Protein AF-A0A1Y1LLL8-F1 (afdb_monomer_lite)

Sequence (124 aa):
MWMCYAAENWTKAVDAHTAVERLVQELSALVEDAEHEAVYGLGRFCTEEECNDLVKKYSRGIKLCNLFLNGKYCLTCLRRQLCKAGFEGAAEDLKHWDNSDSSDEENEAENEGEEEDNEEQEEC

Foldseek 3Di:
DQLVVCVVPQQDDPALLSLLSSLLSNLVSQLVVLVCCLVPVPCPPHHVVRSVVSNVLSVVLNVLSVCVNVVNDDLVRSLVVCVVSVNPVSSVVSVVRPPVPDDDDDDDDDDDDDDDDDDDDDDD

Structure (mmCIF, N/CA/C/O backbone):
data_AF-A0A1Y1LLL8-F1
#
_entry.id   AF-A0A1Y1LLL8-F1
#
loop_
_atom_site.group_PDB
_atom_site.id
_atom_site.type_symbol
_atom_site.label_atom_id
_atom_site.label_alt_id
_atom_site.label_comp_id
_atom_site.label_asym_id
_atom_site.label_entity_id
_atom_site.label_seq_id
_atom_site.pdbx_PDB_ins_code
_atom_site.Cartn_x
_atom_site.Cartn_y
_atom_site.Cartn_z
_atom_site.occupancy
_atom_site.B_iso_or_equiv
_atom_site.auth_seq_id
_atom_site.auth_comp_id
_atom_site.auth_asym_id
_atom_site.auth_atom_id
_atom_site.pdbx_PDB_model_num
ATOM 1 N N . MET A 1 1 ? -2.800 -5.015 -15.186 1.00 67.50 1 MET A N 1
ATOM 2 C CA . MET A 1 1 ? -3.245 -4.269 -14.002 1.00 67.50 1 MET A CA 1
ATOM 3 C C . MET A 1 1 ? -4.253 -5.110 -13.237 1.00 67.50 1 MET A C 1
ATOM 5 O O . MET A 1 1 ? -5.457 -4.992 -13.438 1.00 67.50 1 MET A O 1
ATOM 9 N N . TRP A 1 2 ? -3.730 -6.047 -12.456 1.00 78.38 2 TRP A N 1
ATOM 10 C CA . TRP A 1 2 ? -4.422 -6.981 -11.583 1.00 78.38 2 TRP A CA 1
ATOM 11 C C . TRP A 1 2 ? -5.299 -6.264 -10.562 1.00 78.38 2 TRP A C 1
ATOM 13 O O . TRP A 1 2 ? -6.404 -6.721 -10.280 1.00 78.38 2 TRP A O 1
ATOM 23 N N . MET A 1 3 ? -4.875 -5.077 -10.113 1.00 80.62 3 MET A N 1
ATOM 24 C CA . MET A 1 3 ? -5.682 -4.196 -9.266 1.00 80.62 3 MET A CA 1
ATOM 25 C C . MET A 1 3 ? -7.091 -3.964 -9.833 1.00 80.62 3 MET A C 1
ATOM 27 O O . MET A 1 3 ? -8.071 -4.085 -9.103 1.00 80.62 3 MET A O 1
ATOM 31 N N . CYS A 1 4 ? -7.213 -3.691 -11.137 1.00 78.75 4 CYS A N 1
ATOM 32 C CA . CYS A 1 4 ? -8.504 -3.411 -11.773 1.00 78.75 4 CYS A CA 1
ATOM 33 C C . CYS A 1 4 ? -9.442 -4.624 -11.794 1.00 78.75 4 CYS A C 1
ATOM 35 O O . CYS A 1 4 ? -10.653 -4.445 -11.783 1.00 78.75 4 CYS A O 1
ATOM 37 N N . TYR A 1 5 ? -8.893 -5.840 -11.824 1.00 75.50 5 TYR A N 1
ATOM 38 C CA . TYR A 1 5 ? -9.678 -7.077 -11.829 1.00 75.50 5 TYR A CA 1
ATOM 39 C C . TYR A 1 5 ? -10.021 -7.548 -10.413 1.00 75.50 5 TYR A C 1
ATOM 41 O O . TYR A 1 5 ? -11.099 -8.086 -10.173 1.00 75.50 5 TYR A O 1
ATOM 49 N N . ALA A 1 6 ? -9.111 -7.344 -9.460 1.00 82.00 6 ALA A N 1
ATOM 50 C CA . ALA A 1 6 ? -9.290 -7.791 -8.086 1.00 82.00 6 ALA A CA 1
ATOM 51 C C . ALA A 1 6 ? -10.248 -6.888 -7.291 1.00 82.00 6 ALA A C 1
ATOM 53 O O . ALA A 1 6 ? -10.952 -7.388 -6.414 1.00 82.00 6 ALA A O 1
ATOM 54 N N . ALA A 1 7 ? -10.314 -5.591 -7.623 1.00 85.44 7 ALA A N 1
ATOM 55 C CA . ALA A 1 7 ? -11.060 -4.583 -6.865 1.00 85.44 7 ALA A CA 1
ATOM 56 C C . ALA A 1 7 ? -12.548 -4.896 -6.659 1.00 85.44 7 ALA A C 1
ATOM 58 O O . ALA A 1 7 ? -13.112 -4.555 -5.620 1.00 85.44 7 ALA A O 1
ATOM 59 N N . GLU A 1 8 ? -13.183 -5.572 -7.617 1.00 85.06 8 GLU A N 1
ATOM 60 C CA . GLU A 1 8 ? -14.602 -5.944 -7.538 1.00 85.06 8 GLU A CA 1
ATOM 61 C C . GLU A 1 8 ? -14.892 -6.975 -6.437 1.00 85.06 8 GLU A C 1
ATOM 63 O O . GLU A 1 8 ? -16.016 -7.055 -5.943 1.00 85.06 8 GLU A O 1
ATOM 68 N N . ASN A 1 9 ? -13.875 -7.740 -6.032 1.00 86.62 9 ASN A N 1
ATOM 69 C CA . ASN A 1 9 ? -13.992 -8.850 -5.087 1.00 86.62 9 ASN A CA 1
ATOM 70 C C . ASN A 1 9 ? -13.314 -8.567 -3.741 1.00 86.62 9 ASN A C 1
ATOM 72 O O . ASN A 1 9 ? -13.196 -9.471 -2.913 1.00 86.62 9 ASN A O 1
ATOM 76 N N . TRP A 1 10 ? -12.839 -7.341 -3.513 1.00 89.19 10 TRP A N 1
ATOM 77 C CA . TRP A 1 10 ? -12.187 -6.993 -2.256 1.00 89.19 10 TRP A CA 1
ATOM 78 C C . TRP A 1 10 ? -13.159 -6.968 -1.083 1.00 89.19 10 TRP A C 1
ATOM 80 O O . TRP A 1 10 ? -14.344 -6.638 -1.212 1.00 89.19 10 TRP A O 1
ATOM 90 N N . THR A 1 11 ? -12.618 -7.276 0.092 1.00 89.81 11 THR A N 1
ATOM 91 C CA . THR A 1 11 ? -13.349 -7.203 1.352 1.00 89.81 11 THR A CA 1
ATOM 92 C C . THR A 1 11 ? -13.888 -5.784 1.540 1.00 89.81 11 THR A C 1
ATOM 94 O O . THR A 1 11 ? -13.181 -4.785 1.364 1.00 89.81 11 THR A O 1
ATOM 97 N N . LYS A 1 12 ? -15.173 -5.669 1.887 1.00 91.12 12 LYS A N 1
ATOM 98 C CA . LYS A 1 12 ? -15.769 -4.379 2.245 1.00 91.12 12 LYS A CA 1
ATOM 99 C C . LYS A 1 12 ? -15.296 -3.995 3.643 1.00 91.12 12 LYS A C 1
ATOM 101 O O . LYS A 1 12 ? -15.437 -4.784 4.569 1.00 91.12 12 LYS A O 1
ATOM 106 N N . ALA A 1 13 ? -14.768 -2.783 3.781 1.00 92.12 13 ALA A N 1
ATOM 107 C CA . ALA A 1 13 ? -14.378 -2.238 5.072 1.00 92.12 13 ALA A CA 1
ATOM 108 C C . ALA A 1 13 ? -15.638 -1.890 5.879 1.00 92.12 13 ALA A C 1
ATOM 110 O O . ALA A 1 13 ? -16.403 -1.010 5.478 1.00 92.12 13 ALA A O 1
ATOM 1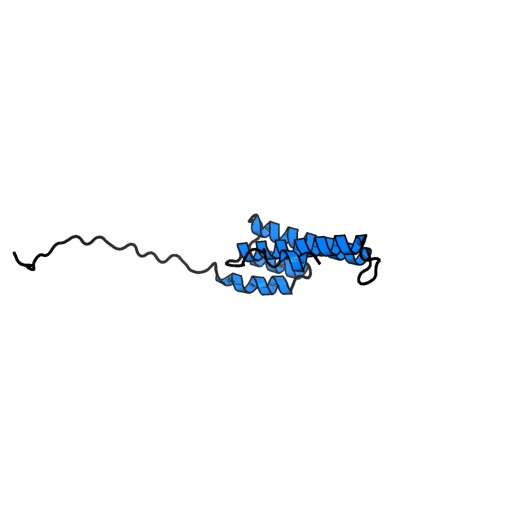11 N N . VAL A 1 14 ? -15.861 -2.610 6.974 1.00 92.38 14 VAL A N 1
ATOM 112 C CA . VAL A 1 14 ? -16.966 -2.391 7.927 1.00 92.38 14 VAL A CA 1
ATOM 113 C C . VAL A 1 14 ? -16.462 -2.007 9.318 1.00 92.38 14 VAL A C 1
ATOM 115 O O . VAL A 1 14 ? -17.213 -1.433 10.097 1.00 92.38 14 VAL A O 1
ATOM 118 N N . ASP A 1 15 ? -15.194 -2.289 9.600 1.00 92.50 15 ASP A N 1
ATOM 119 C CA . ASP A 1 15 ? -14.478 -1.974 10.831 1.00 92.50 15 ASP A CA 1
ATOM 120 C C . ASP A 1 15 ? -12.979 -1.777 10.532 1.00 92.50 15 ASP A C 1
ATOM 122 O O . ASP A 1 15 ? -12.513 -1.955 9.399 1.00 92.50 15 ASP A O 1
ATOM 126 N N . ALA A 1 16 ? -12.197 -1.428 11.558 1.00 93.75 16 ALA A N 1
ATOM 127 C CA . ALA A 1 16 ? -10.749 -1.273 11.430 1.00 93.75 16 ALA A CA 1
ATOM 128 C C . ALA A 1 16 ? -10.056 -2.551 10.919 1.00 93.75 16 ALA A C 1
ATOM 130 O O . ALA A 1 16 ? -9.078 -2.467 10.175 1.00 93.75 16 ALA A O 1
ATOM 131 N N . HIS A 1 17 ? -10.545 -3.732 11.305 1.00 95.25 17 HIS A N 1
ATOM 132 C CA . HIS A 1 17 ? -9.945 -5.009 10.929 1.00 95.25 17 HIS A CA 1
ATOM 133 C C . HIS A 1 17 ? -10.079 -5.267 9.428 1.00 95.25 17 HIS A C 1
ATOM 135 O O . HIS A 1 17 ? -9.082 -5.384 8.715 1.00 95.25 17 HIS A O 1
ATOM 141 N N . THR A 1 18 ? -11.309 -5.259 8.933 1.00 95.50 18 THR A N 1
ATOM 142 C CA . THR A 1 18 ? -11.666 -5.436 7.522 1.00 95.50 18 THR A CA 1
ATOM 143 C C . THR A 1 18 ? -11.128 -4.313 6.635 1.00 95.50 18 THR A C 1
ATOM 145 O O . THR A 1 18 ? -10.773 -4.561 5.481 1.00 95.50 18 THR A O 1
ATOM 148 N N . ALA A 1 19 ? -10.981 -3.088 7.156 1.00 95.38 19 ALA A N 1
ATOM 149 C CA . ALA A 1 19 ? -10.283 -2.007 6.459 1.00 95.38 19 ALA A CA 1
ATOM 150 C C . ALA A 1 19 ? -8.800 -2.337 6.223 1.00 95.38 19 ALA A C 1
ATOM 152 O O . ALA A 1 19 ? -8.280 -2.128 5.125 1.00 95.38 19 ALA A O 1
ATOM 153 N N . VAL A 1 20 ? -8.117 -2.893 7.228 1.00 96.62 20 VAL A N 1
ATOM 154 C CA . VAL A 1 20 ? -6.715 -3.309 7.090 1.00 96.62 20 VAL A CA 1
ATOM 155 C C . VAL A 1 20 ? -6.582 -4.557 6.212 1.00 96.62 20 VAL A C 1
ATOM 157 O O . VAL A 1 20 ? -5.644 -4.630 5.419 1.00 96.62 20 VAL A O 1
ATOM 160 N N . GLU A 1 21 ? -7.517 -5.508 6.272 1.00 96.69 21 GLU A N 1
ATOM 161 C CA . GLU A 1 21 ? -7.554 -6.651 5.342 1.00 96.69 21 GLU A CA 1
ATOM 162 C C . GLU A 1 21 ? -7.682 -6.199 3.886 1.00 96.69 21 GLU A C 1
ATOM 164 O O . GLU A 1 21 ? -6.947 -6.672 3.015 1.00 96.69 21 GLU A O 1
ATOM 169 N N . ARG A 1 22 ? -8.571 -5.240 3.619 1.00 95.75 22 ARG A N 1
ATOM 170 C CA . ARG A 1 22 ? -8.714 -4.643 2.291 1.00 95.75 22 ARG A CA 1
ATOM 171 C C . ARG A 1 22 ? -7.421 -3.966 1.837 1.00 95.75 22 ARG A C 1
ATOM 173 O O . ARG A 1 22 ? -6.990 -4.180 0.708 1.00 95.75 22 ARG A O 1
ATOM 180 N N . LEU A 1 23 ? -6.759 -3.211 2.715 1.00 96.38 23 LEU A N 1
ATOM 181 C CA . LEU A 1 23 ? -5.470 -2.589 2.400 1.00 96.38 23 LEU A CA 1
ATOM 182 C C . LEU A 1 23 ? -4.394 -3.635 2.054 1.00 96.38 23 LEU A C 1
ATOM 184 O O . LEU A 1 23 ? -3.577 -3.412 1.163 1.00 96.38 23 LEU A O 1
ATOM 188 N N . VAL A 1 24 ? -4.397 -4.801 2.710 1.00 97.50 24 VAL A N 1
ATOM 189 C CA . VAL A 1 24 ? -3.509 -5.917 2.336 1.00 97.50 24 VAL A CA 1
ATOM 190 C C . VAL A 1 24 ? -3.807 -6.409 0.919 1.00 97.50 24 VAL A C 1
ATOM 192 O O . VAL A 1 24 ? -2.863 -6.633 0.159 1.00 97.50 24 VAL A O 1
ATOM 195 N N . GLN A 1 25 ? -5.080 -6.556 0.544 1.00 95.81 25 GLN A N 1
ATOM 196 C CA . GLN A 1 25 ? -5.477 -6.970 -0.810 1.00 95.81 25 GLN A CA 1
ATOM 197 C C . GLN A 1 25 ? -5.039 -5.945 -1.864 1.00 95.81 25 GLN A C 1
ATOM 199 O O . GLN A 1 25 ? -4.453 -6.321 -2.879 1.00 95.81 25 GLN A O 1
ATOM 204 N N . GLU A 1 26 ? -5.244 -4.656 -1.588 1.00 95.38 26 GLU A N 1
ATOM 205 C CA . GLU A 1 26 ? -4.808 -3.546 -2.443 1.00 95.38 26 GLU A CA 1
ATOM 206 C C . GLU A 1 26 ? -3.293 -3.567 -2.670 1.00 95.38 26 GLU A C 1
ATOM 208 O O . GLU A 1 26 ? -2.822 -3.564 -3.809 1.00 95.38 26 GLU A O 1
ATOM 213 N N . LEU A 1 27 ? -2.512 -3.651 -1.589 1.00 96.81 27 LEU A N 1
ATOM 214 C CA . LEU A 1 27 ? -1.053 -3.700 -1.672 1.00 96.81 27 LEU A CA 1
ATOM 215 C C . LEU A 1 27 ? -0.553 -4.971 -2.367 1.00 96.81 27 LEU A C 1
ATOM 217 O O . LEU A 1 27 ? 0.451 -4.909 -3.070 1.00 96.81 27 LEU A O 1
ATOM 221 N N . SER A 1 28 ? -1.235 -6.105 -2.192 1.00 96.38 28 SER A N 1
ATOM 222 C CA . SER A 1 28 ? -0.868 -7.367 -2.850 1.00 96.38 28 SER A CA 1
ATOM 223 C C . SER A 1 28 ? -1.084 -7.284 -4.359 1.00 96.38 28 SER A C 1
ATOM 225 O O . SER A 1 28 ? -0.187 -7.630 -5.119 1.00 96.38 28 SER A O 1
ATOM 227 N N . ALA A 1 29 ? -2.211 -6.721 -4.803 1.00 95.81 29 ALA A N 1
ATOM 228 C CA . ALA A 1 29 ? -2.456 -6.498 -6.226 1.00 95.81 29 ALA A CA 1
ATOM 229 C C . ALA A 1 29 ? -1.427 -5.535 -6.849 1.00 95.81 29 ALA A C 1
ATOM 231 O O . ALA A 1 29 ? -1.000 -5.736 -7.983 1.00 95.81 29 ALA A O 1
ATOM 232 N N . LEU A 1 30 ? -0.987 -4.518 -6.099 1.00 95.19 30 LEU A N 1
ATOM 233 C CA . LEU A 1 30 ? 0.079 -3.609 -6.534 1.00 95.19 30 LEU A CA 1
ATOM 234 C C . LEU A 1 30 ? 1.456 -4.284 -6.611 1.00 95.19 30 LEU A C 1
ATOM 236 O O . LEU A 1 30 ? 2.249 -3.929 -7.482 1.00 95.19 30 LEU A O 1
ATOM 240 N N . VAL A 1 31 ? 1.752 -5.244 -5.725 1.00 96.69 31 VAL A N 1
ATOM 241 C CA . VAL A 1 31 ? 2.953 -6.089 -5.848 1.00 96.69 31 VAL A CA 1
ATOM 242 C C . VAL A 1 31 ? 2.890 -6.883 -7.145 1.00 96.69 31 VAL A C 1
ATOM 244 O O . VAL A 1 31 ? 3.829 -6.803 -7.931 1.00 96.69 31 VAL A O 1
ATOM 247 N N . GLU A 1 32 ? 1.781 -7.577 -7.400 1.00 95.25 32 GLU A N 1
ATOM 248 C CA . GLU A 1 32 ? 1.617 -8.389 -8.610 1.00 95.25 32 GLU A CA 1
ATOM 249 C C . GLU A 1 32 ? 1.734 -7.544 -9.886 1.00 95.25 32 GLU A C 1
ATOM 251 O O . GLU A 1 32 ? 2.383 -7.952 -10.849 1.00 95.25 32 GLU A O 1
ATOM 256 N N . ASP A 1 33 ? 1.177 -6.331 -9.882 1.00 94.75 33 ASP A N 1
ATOM 257 C CA . ASP A 1 33 ? 1.306 -5.402 -11.004 1.00 94.75 33 ASP A CA 1
ATOM 258 C C . ASP A 1 33 ? 2.744 -4.927 -11.227 1.00 94.75 33 ASP A C 1
ATOM 260 O O . ASP A 1 33 ? 3.199 -4.877 -12.372 1.00 94.75 33 ASP A O 1
ATOM 264 N N . ALA A 1 34 ? 3.481 -4.619 -10.158 1.00 94.38 34 ALA A N 1
ATOM 265 C CA . ALA A 1 34 ? 4.879 -4.213 -10.258 1.00 94.38 34 ALA A CA 1
ATOM 266 C C . ALA A 1 34 ? 5.7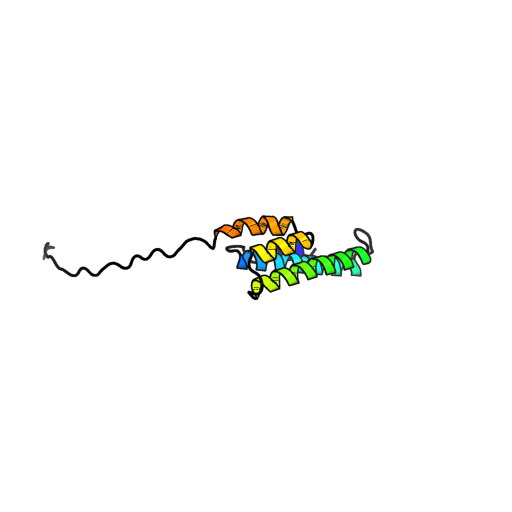88 -5.374 -10.702 1.00 94.38 34 ALA A C 1
ATOM 268 O O . ALA A 1 34 ? 6.663 -5.175 -11.542 1.00 94.38 34 ALA A O 1
ATOM 269 N N . GLU A 1 35 ? 5.571 -6.589 -10.193 1.00 94.62 35 GLU A N 1
ATOM 270 C CA . GLU A 1 35 ? 6.302 -7.790 -10.624 1.00 94.62 35 GLU A CA 1
ATOM 271 C C . GLU A 1 35 ? 6.031 -8.107 -12.098 1.00 94.62 35 GLU A C 1
ATOM 273 O O . GLU A 1 35 ? 6.957 -8.386 -12.863 1.00 94.62 35 GLU A O 1
ATOM 278 N N . HIS A 1 36 ? 4.771 -8.014 -12.525 1.00 93.50 36 HIS A N 1
ATOM 279 C CA . HIS A 1 36 ? 4.403 -8.221 -13.919 1.00 93.50 36 HIS A CA 1
ATOM 280 C C . HIS A 1 36 ? 5.040 -7.165 -14.835 1.00 93.50 36 HIS A C 1
ATOM 282 O O . HIS A 1 36 ? 5.570 -7.513 -15.891 1.00 93.50 36 HIS A O 1
ATOM 288 N N . GLU A 1 37 ? 5.018 -5.884 -14.458 1.00 92.81 37 GLU A N 1
ATOM 289 C CA . GLU A 1 37 ? 5.648 -4.812 -15.243 1.00 92.81 37 GLU A CA 1
ATOM 290 C C . GLU A 1 37 ? 7.175 -4.972 -15.311 1.00 92.81 37 GLU A C 1
ATOM 292 O O . GLU A 1 37 ? 7.752 -4.791 -16.383 1.00 92.81 37 GLU A O 1
ATOM 297 N N . ALA A 1 38 ? 7.830 -5.401 -14.227 1.00 92.81 38 ALA A N 1
ATOM 298 C CA . ALA A 1 38 ? 9.273 -5.663 -14.217 1.00 92.81 38 ALA A CA 1
ATOM 299 C C . ALA A 1 38 ? 9.685 -6.707 -15.270 1.00 92.81 38 ALA A C 1
ATOM 301 O O . ALA A 1 38 ? 10.722 -6.564 -15.916 1.00 92.81 38 ALA A O 1
ATOM 302 N N . VAL A 1 39 ? 8.864 -7.746 -15.461 1.00 91.19 39 VAL A N 1
ATOM 303 C CA . VAL A 1 39 ? 9.154 -8.856 -16.383 1.00 91.19 39 VAL A CA 1
ATOM 304 C C . VAL A 1 39 ? 8.681 -8.564 -17.809 1.00 91.19 39 VAL A C 1
ATOM 306 O O . VAL A 1 39 ? 9.381 -8.878 -18.773 1.00 91.19 39 VAL A O 1
ATOM 309 N N . TYR A 1 40 ? 7.491 -7.980 -17.965 1.00 89.94 40 TYR A N 1
ATOM 310 C CA . TYR A 1 40 ? 6.799 -7.887 -19.257 1.00 89.94 40 TYR A CA 1
ATOM 311 C C . TYR A 1 40 ? 6.635 -6.456 -19.790 1.00 89.94 40 TYR A C 1
ATOM 313 O O . TYR A 1 40 ? 6.271 -6.283 -20.953 1.00 89.94 40 TYR A O 1
ATOM 321 N N . GLY A 1 41 ? 6.913 -5.430 -18.984 1.00 85.38 41 GLY A N 1
ATOM 322 C CA . GLY A 1 41 ? 6.676 -4.015 -19.306 1.00 85.38 41 GLY A CA 1
ATOM 323 C C . GLY A 1 41 ? 7.657 -3.389 -20.300 1.00 85.38 41 GLY A C 1
ATOM 324 O O . GLY A 1 41 ? 7.445 -2.273 -20.781 1.00 85.38 41 GLY A O 1
ATOM 325 N N . LEU A 1 42 ? 8.746 -4.097 -20.631 1.00 86.00 42 LEU A N 1
ATOM 326 C CA . LEU A 1 42 ? 9.806 -3.646 -21.548 1.00 86.00 42 LEU A CA 1
ATOM 327 C C . LEU A 1 42 ? 10.425 -2.282 -21.167 1.00 86.00 42 LEU A C 1
ATOM 329 O O . LEU A 1 42 ? 10.997 -1.604 -22.022 1.00 86.00 42 LEU A O 1
ATOM 333 N N . GLY A 1 43 ? 10.296 -1.859 -19.905 1.00 81.94 43 GLY A N 1
ATOM 334 C CA . GLY A 1 43 ? 10.831 -0.589 -19.411 1.00 81.94 43 GLY A CA 1
ATOM 335 C C . GLY A 1 43 ? 10.111 0.660 -19.931 1.00 81.94 43 GLY A C 1
ATOM 336 O O . GLY A 1 43 ? 10.693 1.743 -19.925 1.00 81.94 43 GLY A O 1
ATOM 337 N N . ARG A 1 44 ? 8.880 0.536 -20.450 1.00 82.62 44 ARG A N 1
ATOM 338 C CA . ARG A 1 44 ? 8.199 1.649 -21.136 1.00 82.62 44 ARG A CA 1
ATOM 339 C C . ARG A 1 44 ? 7.668 2.722 -20.184 1.00 82.62 44 ARG A C 1
ATOM 341 O O . ARG A 1 44 ? 7.658 3.894 -20.555 1.00 82.62 44 ARG A O 1
ATOM 348 N N . PHE A 1 45 ? 7.195 2.320 -19.007 1.00 82.50 45 PHE A N 1
ATOM 349 C CA . PHE A 1 45 ? 6.583 3.217 -18.019 1.00 82.50 45 PHE A CA 1
ATOM 350 C C . PHE A 1 45 ? 7.362 3.273 -16.706 1.00 82.50 45 PHE A C 1
ATOM 352 O O . PHE A 1 45 ? 7.459 4.337 -16.101 1.00 82.50 45 PHE A O 1
ATOM 359 N N . CYS A 1 46 ? 7.929 2.145 -16.289 1.00 87.38 46 CYS A N 1
ATOM 360 C CA . CYS A 1 46 ? 8.843 2.033 -15.162 1.00 87.38 46 CYS A CA 1
ATOM 361 C C . CYS A 1 46 ? 9.991 1.109 -15.556 1.00 87.38 46 CYS A C 1
ATOM 363 O O . CYS A 1 46 ? 9.801 0.141 -16.294 1.00 87.38 46 CYS A O 1
ATOM 365 N N . THR A 1 47 ? 11.186 1.409 -15.069 1.00 93.06 47 THR A N 1
ATOM 366 C CA . THR A 1 47 ? 12.339 0.515 -15.185 1.00 93.06 47 THR A CA 1
ATOM 367 C C . THR A 1 47 ? 12.170 -0.707 -14.280 1.00 93.06 47 THR A C 1
ATOM 369 O O . THR A 1 47 ? 11.399 -0.690 -13.319 1.00 93.06 47 THR A O 1
ATOM 372 N N . GLU A 1 48 ? 12.917 -1.777 -14.558 1.00 93.69 48 GLU A N 1
ATOM 373 C CA . GLU A 1 48 ? 12.937 -2.973 -13.706 1.00 93.69 48 GLU A CA 1
ATOM 374 C C . GLU A 1 48 ? 13.366 -2.637 -12.263 1.00 93.69 48 GLU A C 1
ATOM 376 O O . GLU A 1 48 ? 12.800 -3.156 -11.302 1.00 93.69 48 GLU A O 1
ATOM 381 N N . GLU A 1 49 ? 14.332 -1.728 -12.092 1.00 94.75 49 GLU A N 1
ATOM 382 C CA . GLU A 1 49 ? 14.790 -1.267 -10.775 1.00 94.75 49 GLU A CA 1
ATOM 383 C C . GLU A 1 49 ? 13.678 -0.541 -10.006 1.00 94.75 49 GLU A C 1
ATOM 385 O O . GLU A 1 49 ? 13.413 -0.875 -8.849 1.00 94.75 49 GLU A O 1
ATOM 390 N N . GLU A 1 50 ? 12.968 0.385 -10.658 1.00 95.56 50 GLU A N 1
ATOM 391 C CA . GLU A 1 50 ? 11.827 1.087 -10.057 1.00 95.56 50 GLU A CA 1
ATOM 392 C C . GLU A 1 50 ? 10.702 0.117 -9.681 1.00 95.56 50 GLU A C 1
ATOM 394 O O . GLU A 1 50 ? 10.147 0.212 -8.585 1.00 95.56 50 GLU A O 1
ATOM 399 N N . CYS A 1 51 ? 10.400 -0.859 -10.542 1.00 95.69 51 CYS A N 1
ATOM 400 C CA . CYS A 1 51 ? 9.407 -1.890 -10.244 1.00 95.69 51 CYS A CA 1
ATOM 401 C C . CYS A 1 51 ? 9.814 -2.719 -9.018 1.00 95.69 51 CYS A C 1
ATOM 403 O O . CYS A 1 51 ? 9.007 -2.931 -8.114 1.00 95.69 51 CYS A O 1
ATOM 405 N N . ASN A 1 52 ? 11.081 -3.126 -8.925 1.00 95.38 52 ASN A N 1
ATOM 406 C CA . ASN A 1 52 ? 11.598 -3.853 -7.765 1.00 95.38 52 ASN A CA 1
ATOM 407 C C . ASN A 1 52 ? 11.520 -3.030 -6.469 1.00 95.38 52 ASN A C 1
ATOM 409 O O . ASN A 1 52 ? 11.255 -3.576 -5.392 1.00 95.38 52 ASN A O 1
ATOM 413 N N . ASP A 1 53 ? 11.732 -1.718 -6.538 1.00 96.88 53 ASP A N 1
ATOM 414 C CA . ASP A 1 53 ? 11.590 -0.839 -5.378 1.00 96.88 53 ASP A CA 1
ATOM 415 C C . ASP A 1 53 ? 10.125 -0.647 -4.966 1.00 96.88 53 ASP A C 1
ATOM 417 O O . ASP A 1 53 ? 9.824 -0.639 -3.765 1.00 96.88 53 ASP A O 1
ATOM 421 N N . LEU A 1 54 ? 9.198 -0.604 -5.927 1.00 96.19 54 LEU A N 1
ATOM 422 C CA . LEU A 1 54 ? 7.758 -0.647 -5.661 1.00 96.19 54 LEU A CA 1
ATOM 423 C C . LEU A 1 54 ? 7.354 -1.955 -4.970 1.00 96.19 54 LEU A C 1
ATOM 425 O O . LEU A 1 54 ? 6.703 -1.908 -3.923 1.00 96.19 54 LEU A O 1
ATOM 429 N N . VAL A 1 55 ? 7.815 -3.108 -5.464 1.00 97.38 55 VAL A N 1
ATOM 430 C CA . VAL A 1 55 ? 7.570 -4.421 -4.835 1.00 97.38 55 VAL A CA 1
ATOM 431 C C . VAL A 1 55 ? 8.037 -4.427 -3.381 1.00 97.38 55 VAL A C 1
ATOM 433 O O . VAL A 1 55 ? 7.279 -4.809 -2.483 1.00 97.38 55 VAL A O 1
ATOM 436 N N . LYS A 1 56 ? 9.256 -3.945 -3.105 1.00 97.62 56 LYS A N 1
ATOM 437 C CA . LYS A 1 56 ? 9.777 -3.834 -1.729 1.00 97.62 56 LYS A CA 1
ATOM 438 C C . LYS A 1 56 ? 8.917 -2.907 -0.871 1.00 97.62 56 LYS A C 1
ATOM 440 O O . LYS A 1 56 ? 8.644 -3.238 0.288 1.00 97.62 56 LYS A O 1
ATOM 445 N N . LYS A 1 57 ? 8.494 -1.758 -1.412 1.00 97.50 57 LYS A N 1
ATOM 446 C CA . LYS A 1 57 ? 7.649 -0.784 -0.707 1.00 97.50 57 LYS A CA 1
ATOM 447 C C . LYS A 1 57 ? 6.307 -1.407 -0.322 1.00 97.50 57 LYS A C 1
ATOM 449 O O . LYS A 1 57 ? 5.961 -1.404 0.861 1.00 97.50 57 LYS A O 1
ATOM 454 N N . TYR A 1 58 ? 5.579 -1.977 -1.276 1.00 97.88 58 TYR A N 1
ATOM 455 C CA . TYR A 1 58 ? 4.262 -2.574 -1.035 1.00 97.88 58 TYR A CA 1
ATOM 456 C C . TYR A 1 58 ? 4.346 -3.806 -0.133 1.00 97.88 58 TYR A C 1
ATOM 458 O O . TYR A 1 58 ? 3.604 -3.898 0.845 1.00 97.88 58 TYR A O 1
ATOM 466 N N . SER A 1 59 ? 5.350 -4.664 -0.329 1.00 98.12 59 SER A N 1
ATOM 467 C CA . SER A 1 59 ? 5.632 -5.796 0.566 1.00 98.12 59 SER A CA 1
ATOM 468 C C . SER A 1 59 ? 5.891 -5.358 2.010 1.00 98.12 59 SER A C 1
ATOM 470 O O . SER A 1 59 ? 5.493 -6.035 2.961 1.00 98.12 59 SER A O 1
ATOM 472 N N . ARG A 1 60 ? 6.557 -4.214 2.214 1.00 97.88 60 ARG A N 1
ATOM 473 C CA . ARG A 1 60 ? 6.733 -3.631 3.550 1.00 97.88 60 ARG A CA 1
ATOM 474 C C . ARG A 1 60 ? 5.400 -3.167 4.137 1.00 97.88 60 ARG A C 1
ATOM 476 O O . ARG A 1 60 ? 5.163 -3.424 5.314 1.00 97.88 60 ARG A O 1
ATOM 483 N N . GLY A 1 61 ? 4.544 -2.525 3.343 1.00 97.94 61 GLY A N 1
ATOM 484 C CA . GLY A 1 61 ? 3.188 -2.148 3.754 1.00 97.94 61 GLY A CA 1
ATOM 485 C C . GLY A 1 61 ? 2.362 -3.357 4.206 1.00 97.94 61 GLY A C 1
ATOM 486 O O . GLY A 1 61 ? 1.815 -3.342 5.308 1.00 97.94 61 GLY A O 1
ATOM 487 N N . ILE A 1 62 ? 2.379 -4.448 3.431 1.00 98.38 62 ILE A N 1
ATOM 488 C CA . ILE A 1 62 ? 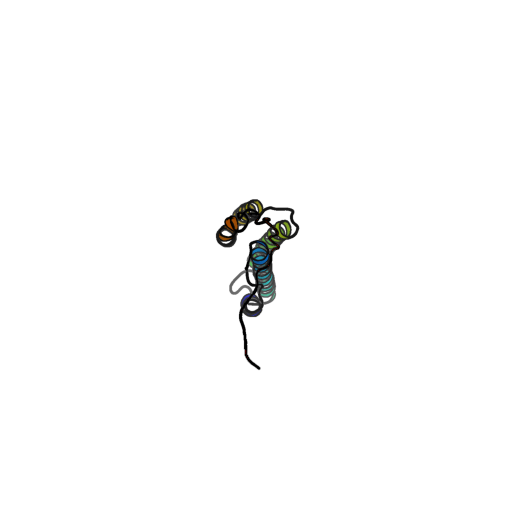1.696 -5.713 3.762 1.00 98.38 62 ILE A CA 1
ATOM 489 C C . ILE A 1 62 ? 2.182 -6.258 5.108 1.00 98.38 62 ILE A C 1
ATOM 491 O O . ILE A 1 62 ? 1.378 -6.602 5.972 1.00 98.38 62 ILE A O 1
ATOM 495 N N . LYS A 1 63 ? 3.503 -6.288 5.333 1.00 98.19 63 LYS A N 1
ATOM 496 C CA . LYS A 1 63 ? 4.075 -6.742 6.612 1.00 98.19 63 LYS A CA 1
ATOM 497 C C . LYS A 1 63 ? 3.570 -5.917 7.795 1.00 98.19 63 LYS A C 1
ATOM 499 O O . LYS A 1 63 ? 3.274 -6.492 8.836 1.00 98.19 63 LYS A O 1
ATOM 504 N N . LEU A 1 64 ? 3.466 -4.596 7.649 1.00 97.94 64 LEU A N 1
ATOM 505 C CA . LEU A 1 64 ? 2.941 -3.726 8.705 1.00 97.94 64 LEU A CA 1
ATOM 506 C C . LEU A 1 64 ? 1.465 -4.014 8.991 1.00 97.94 64 LEU A C 1
ATOM 508 O O . LEU A 1 64 ? 1.096 -4.147 10.156 1.00 97.94 64 LEU A O 1
ATOM 512 N N . CYS A 1 65 ? 0.651 -4.169 7.949 1.00 97.75 65 CYS A N 1
ATOM 513 C CA . CYS A 1 65 ? -0.763 -4.515 8.083 1.00 97.75 65 CYS A CA 1
ATOM 514 C C . CYS A 1 65 ? -0.941 -5.868 8.785 1.00 97.75 65 CYS A C 1
ATOM 516 O O . CYS A 1 65 ? -1.689 -5.974 9.752 1.00 97.75 65 CYS A O 1
ATOM 518 N N . ASN A 1 66 ? -0.156 -6.877 8.403 1.00 97.94 66 ASN A N 1
ATOM 519 C CA . ASN A 1 66 ? -0.177 -8.187 9.052 1.00 97.94 66 ASN A CA 1
ATOM 520 C C . ASN A 1 66 ? 0.233 -8.131 10.531 1.00 97.94 66 ASN A C 1
ATOM 522 O O . ASN A 1 66 ? -0.233 -8.948 11.319 1.00 97.94 66 ASN A O 1
ATOM 526 N N . LEU A 1 67 ? 1.086 -7.192 10.953 1.00 97.62 67 LEU A N 1
ATOM 527 C CA . LEU A 1 67 ? 1.381 -7.017 12.381 1.00 97.62 67 LEU A CA 1
ATOM 528 C C . LEU A 1 67 ? 0.150 -6.538 13.159 1.00 97.62 67 LEU A C 1
ATOM 530 O O . LEU A 1 67 ? -0.043 -6.971 14.291 1.00 97.62 67 LEU A O 1
ATOM 534 N N . PHE A 1 68 ? -0.691 -5.693 12.567 1.00 96.88 68 PHE A N 1
ATOM 535 C CA . PHE A 1 68 ? -1.969 -5.308 13.167 1.00 96.88 68 PHE A CA 1
ATOM 536 C C . PHE A 1 68 ? -2.959 -6.479 13.190 1.00 96.88 68 PHE A C 1
ATOM 538 O O . PHE A 1 68 ? -3.448 -6.818 14.261 1.00 96.88 68 PHE A O 1
ATOM 545 N N . LEU A 1 69 ? -3.166 -7.158 12.056 1.00 96.56 69 LEU A N 1
ATOM 546 C CA . LEU A 1 69 ? -4.107 -8.288 11.953 1.00 96.56 69 LEU A CA 1
ATOM 547 C C . LEU A 1 69 ? -3.750 -9.447 12.902 1.00 96.56 69 LEU A C 1
ATOM 549 O O . LEU A 1 69 ? -4.620 -10.129 13.424 1.00 96.56 69 LEU A O 1
ATOM 553 N N . ASN A 1 70 ? -2.461 -9.637 13.199 1.00 96.75 70 ASN A N 1
ATOM 554 C CA . ASN A 1 70 ? -1.991 -10.630 14.172 1.00 96.75 70 ASN A CA 1
ATOM 555 C C . ASN A 1 70 ? -1.963 -10.115 15.628 1.00 96.75 70 ASN A C 1
ATOM 557 O O . ASN A 1 70 ? -1.307 -10.721 16.483 1.00 96.75 70 ASN A O 1
ATOM 561 N N . GLY A 1 71 ? -2.575 -8.963 15.916 1.00 93.25 71 GLY A N 1
ATOM 562 C CA . GLY A 1 71 ? -2.650 -8.371 17.255 1.00 93.25 71 GLY A CA 1
ATOM 563 C C . GLY A 1 71 ? -1.309 -7.895 17.824 1.00 93.25 71 GLY A C 1
ATOM 564 O O . GLY A 1 71 ? -1.173 -7.720 19.033 1.00 93.25 71 GLY A O 1
ATOM 565 N N . LYS A 1 72 ? -0.277 -7.711 16.989 1.00 95.25 72 LYS A N 1
ATOM 566 C CA . LYS A 1 72 ? 1.031 -7.186 17.428 1.00 95.25 72 LYS A CA 1
ATOM 567 C C . LYS A 1 72 ? 1.044 -5.665 17.508 1.00 95.25 72 LYS A C 1
ATOM 569 O O . LYS A 1 72 ? 1.819 -5.129 18.297 1.00 95.25 72 LYS A O 1
ATOM 574 N N . TYR A 1 73 ? 0.218 -4.985 16.711 1.00 89.69 73 TYR A N 1
ATOM 575 C CA . TYR A 1 73 ? 0.042 -3.531 16.717 1.00 89.69 73 TYR A CA 1
ATOM 576 C C . TYR A 1 73 ? -1.409 -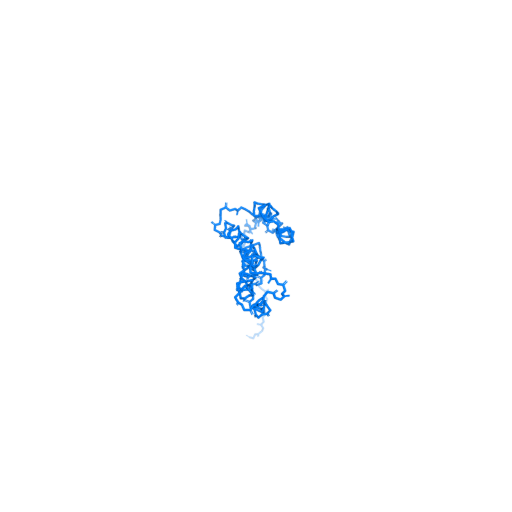3.149 17.005 1.00 89.69 73 TYR A C 1
ATOM 578 O O . TYR A 1 73 ? -2.322 -3.788 16.501 1.00 89.69 73 TYR A O 1
ATOM 586 N N . CYS A 1 74 ? -1.607 -2.049 17.737 1.00 95.00 74 CYS A N 1
ATOM 587 C CA . CYS A 1 74 ? -2.869 -1.309 17.713 1.00 95.00 74 CYS A CA 1
ATOM 588 C C . CYS A 1 74 ? -2.970 -0.441 16.443 1.00 95.00 74 CYS A C 1
ATOM 590 O O . CYS A 1 74 ? -1.956 -0.167 15.787 1.00 95.00 74 CYS A O 1
ATOM 592 N N . LEU A 1 75 ? -4.173 0.044 16.123 1.00 94.62 75 LEU A N 1
ATOM 593 C CA . LEU A 1 75 ? -4.436 0.839 14.916 1.00 94.62 75 LEU A CA 1
ATOM 594 C C . LEU A 1 75 ? -3.556 2.100 14.838 1.00 94.62 75 LEU A C 1
ATOM 596 O O . LEU A 1 75 ? -2.933 2.377 13.811 1.00 94.62 75 LEU A O 1
ATOM 600 N N . THR A 1 76 ? -3.388 2.814 15.954 1.00 95.31 76 THR A N 1
ATOM 601 C CA . THR A 1 76 ? -2.508 3.992 16.034 1.00 95.31 76 THR A CA 1
ATOM 602 C C . THR A 1 76 ? -1.042 3.644 15.735 1.00 95.31 76 THR A C 1
ATOM 604 O O . THR A 1 76 ? -0.337 4.399 15.055 1.00 95.31 76 THR A O 1
ATOM 607 N N . CYS A 1 77 ? -0.562 2.487 16.212 1.00 96.00 77 CYS A N 1
ATOM 608 C CA . CYS A 1 77 ? 0.787 2.001 15.911 1.00 96.00 77 CYS A CA 1
ATOM 609 C C . CYS A 1 77 ? 0.954 1.700 14.421 1.00 96.00 77 CYS A C 1
ATOM 611 O O . CYS A 1 77 ? 1.966 2.108 13.845 1.00 96.00 77 CYS A O 1
ATOM 613 N N . LEU A 1 78 ? -0.027 1.033 13.805 1.00 96.75 78 LEU A N 1
ATOM 614 C CA . LEU A 1 78 ? -0.038 0.747 12.371 1.00 96.75 78 LEU A CA 1
ATOM 615 C C . LEU A 1 78 ? 0.046 2.040 11.555 1.00 96.75 78 LEU A C 1
ATOM 617 O O . LEU A 1 78 ? 0.975 2.196 10.763 1.00 96.75 78 LEU A O 1
ATOM 621 N N . ARG A 1 79 ? -0.854 2.997 11.801 1.00 96.81 79 ARG A N 1
ATOM 622 C CA . ARG A 1 79 ? -0.908 4.275 11.071 1.00 96.81 79 ARG A CA 1
ATOM 623 C C . ARG A 1 79 ? 0.418 5.027 11.116 1.00 96.81 79 ARG A C 1
ATOM 625 O O . ARG A 1 79 ? 0.949 5.423 10.081 1.00 96.81 79 ARG A O 1
ATOM 632 N N . ARG A 1 80 ? 1.034 5.131 12.299 1.00 96.81 80 ARG A N 1
ATOM 633 C CA . ARG A 1 80 ? 2.357 5.761 12.447 1.00 96.81 80 ARG A CA 1
ATOM 634 C C . ARG A 1 80 ? 3.438 5.053 11.625 1.00 96.81 80 ARG A C 1
ATOM 636 O O . ARG A 1 80 ? 4.327 5.717 11.091 1.00 96.81 80 ARG A O 1
ATOM 643 N N . GLN A 1 81 ? 3.415 3.722 11.558 1.00 97.44 81 GLN A N 1
ATOM 644 C CA . GLN A 1 81 ? 4.391 2.964 10.767 1.00 97.44 81 GLN A CA 1
ATOM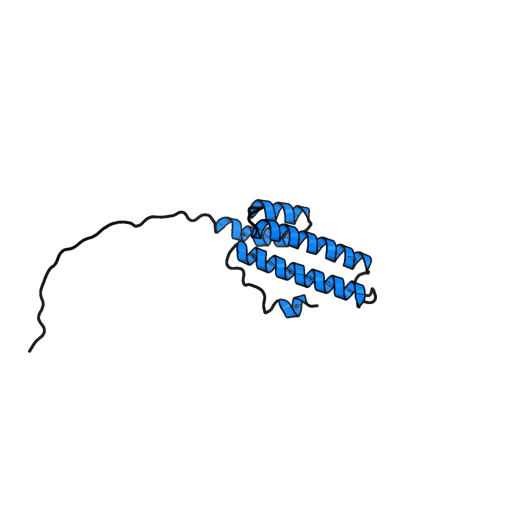 645 C C . GLN A 1 81 ? 4.134 3.079 9.262 1.00 97.44 81 GLN A C 1
ATOM 647 O O . GLN A 1 81 ? 5.098 3.150 8.503 1.00 97.44 81 GLN A O 1
ATOM 652 N N . LEU A 1 82 ? 2.870 3.159 8.837 1.00 97.19 82 LEU A N 1
ATOM 653 C CA . LEU A 1 82 ? 2.487 3.414 7.447 1.00 97.19 82 LEU A CA 1
ATOM 654 C C . LEU A 1 82 ? 2.979 4.787 6.976 1.00 97.19 82 LEU A C 1
ATOM 656 O O . LEU A 1 82 ? 3.645 4.854 5.945 1.00 97.19 82 LEU A O 1
ATOM 660 N N . CYS A 1 83 ? 2.799 5.852 7.768 1.00 96.81 83 CYS A N 1
ATOM 661 C CA . CYS A 1 83 ? 3.389 7.165 7.470 1.00 96.81 83 CYS A CA 1
ATOM 662 C C . CYS A 1 83 ? 4.912 7.077 7.288 1.00 96.81 83 CYS A C 1
ATOM 664 O O . CYS A 1 83 ? 5.457 7.548 6.299 1.00 96.81 83 CYS A O 1
ATOM 666 N N . LYS A 1 84 ? 5.622 6.401 8.202 1.00 96.94 84 LYS A N 1
ATOM 667 C CA . LYS A 1 84 ? 7.085 6.221 8.095 1.00 96.94 84 LYS A CA 1
ATOM 668 C C . LYS A 1 84 ? 7.524 5.408 6.874 1.00 96.94 84 LYS A C 1
ATOM 670 O O . LYS A 1 84 ? 8.696 5.453 6.507 1.00 96.94 84 LYS A O 1
ATOM 675 N N . ALA A 1 85 ? 6.625 4.618 6.298 1.00 95.69 85 ALA A N 1
ATOM 676 C CA . ALA A 1 85 ? 6.867 3.819 5.106 1.00 95.69 85 ALA A CA 1
ATOM 677 C C . ALA A 1 85 ? 6.383 4.508 3.811 1.00 95.69 85 ALA A C 1
ATOM 679 O O . ALA A 1 85 ? 6.500 3.911 2.741 1.00 95.69 85 ALA A O 1
ATOM 680 N N . GLY A 1 86 ? 5.889 5.752 3.888 1.00 96.62 86 GLY A N 1
ATOM 681 C CA . GLY A 1 86 ? 5.413 6.522 2.734 1.00 96.62 86 GLY A CA 1
ATOM 682 C C . GLY A 1 86 ? 4.036 6.081 2.229 1.00 96.62 86 GLY A C 1
ATOM 683 O O . GLY A 1 86 ? 3.831 5.993 1.013 1.00 96.62 86 GLY A O 1
ATOM 684 N N . PHE A 1 87 ? 3.149 5.706 3.158 1.00 96.75 87 PHE A N 1
ATOM 685 C CA . PHE A 1 87 ? 1.741 5.357 2.934 1.00 96.75 87 PHE A CA 1
ATOM 686 C C . PHE A 1 87 ? 0.807 6.328 3.676 1.00 96.75 87 PHE A C 1
ATOM 688 O O . PHE A 1 87 ? -0.090 5.913 4.408 1.00 96.75 87 PHE A O 1
ATOM 695 N N . GLU A 1 88 ? 1.038 7.631 3.534 1.00 96.06 88 GLU A N 1
ATOM 696 C CA . GLU A 1 88 ? 0.288 8.684 4.224 1.00 96.06 88 GLU A CA 1
ATOM 697 C C . GLU A 1 88 ? -1.205 8.658 3.882 1.00 96.06 88 GLU A C 1
ATOM 699 O O . GLU A 1 88 ? -2.019 8.820 4.784 1.00 96.06 88 GLU A O 1
ATOM 704 N N . GLY A 1 89 ? -1.561 8.386 2.620 1.00 94.75 89 GLY A N 1
ATOM 705 C CA . GLY A 1 89 ? -2.961 8.252 2.193 1.00 94.75 89 GLY A CA 1
ATOM 706 C C . GLY A 1 89 ? -3.683 7.137 2.950 1.00 94.75 89 GLY A C 1
ATOM 707 O O . GLY A 1 89 ? -4.635 7.403 3.672 1.00 94.75 89 GLY A O 1
ATOM 708 N N . ALA A 1 90 ? -3.136 5.919 2.909 1.00 94.69 90 ALA A N 1
ATOM 709 C CA . ALA A 1 90 ? -3.700 4.781 3.636 1.00 94.69 90 ALA A CA 1
ATOM 710 C C . ALA A 1 90 ? -3.748 5.011 5.161 1.00 94.69 90 ALA A C 1
ATOM 712 O O . ALA A 1 90 ? -4.664 4.556 5.841 1.00 94.69 90 ALA A O 1
ATOM 713 N N . ALA A 1 91 ? -2.765 5.720 5.726 1.00 95.31 91 ALA A N 1
ATOM 714 C CA . ALA A 1 91 ? -2.766 6.058 7.146 1.00 95.31 91 ALA A CA 1
ATOM 715 C C . ALA A 1 91 ? -3.858 7.077 7.523 1.00 95.31 91 ALA A C 1
ATOM 717 O O . ALA A 1 91 ? -4.361 7.026 8.650 1.00 95.31 91 ALA A O 1
ATOM 718 N N . GLU A 1 92 ? -4.206 7.996 6.620 1.00 94.19 92 GLU A N 1
ATOM 719 C CA . GLU A 1 92 ? -5.318 8.930 6.813 1.00 94.19 92 GLU A CA 1
ATOM 720 C C . GLU A 1 92 ? -6.663 8.222 6.624 1.00 94.19 92 GLU A C 1
ATOM 722 O O . GLU A 1 92 ? -7.532 8.384 7.474 1.00 94.19 92 GLU A O 1
ATOM 727 N N . ASP A 1 93 ? -6.801 7.343 5.627 1.00 92.44 93 ASP A N 1
ATOM 728 C CA . ASP A 1 93 ? -8.018 6.541 5.427 1.00 92.44 93 ASP A CA 1
ATOM 729 C C . ASP A 1 93 ? -8.346 5.697 6.670 1.00 92.44 93 ASP A C 1
ATOM 731 O O . ASP A 1 93 ? -9.495 5.611 7.111 1.00 92.44 93 ASP A O 1
ATOM 735 N N . LEU A 1 94 ? -7.316 5.127 7.305 1.00 93.75 94 LEU A N 1
ATOM 736 C CA . LEU A 1 94 ? -7.470 4.337 8.527 1.00 93.75 94 LEU A CA 1
ATOM 737 C C . LEU A 1 94 ? -7.854 5.160 9.766 1.00 93.75 94 LEU A C 1
ATOM 739 O O . LEU A 1 94 ? -8.321 4.595 10.751 1.00 93.75 94 LEU A O 1
ATOM 743 N N . LYS A 1 95 ? -7.676 6.484 9.751 1.00 91.88 95 LYS A N 1
ATOM 744 C CA . LYS A 1 95 ? -7.998 7.367 10.888 1.00 91.88 95 LYS A CA 1
ATOM 745 C C . LYS A 1 95 ? -9.486 7.401 11.204 1.00 91.88 95 LYS A C 1
ATOM 747 O O . LYS A 1 95 ? -9.858 7.580 12.357 1.00 91.88 95 LYS A O 1
ATOM 752 N N . HIS A 1 96 ? -10.333 7.227 10.193 1.00 87.75 96 HIS A N 1
ATOM 753 C CA . HIS A 1 96 ? -11.786 7.229 10.362 1.00 87.75 96 HIS A CA 1
ATOM 754 C C . HIS A 1 96 ? -12.286 6.086 11.256 1.00 87.75 96 HIS A C 1
ATOM 756 O O . HIS A 1 96 ? -13.384 6.177 11.798 1.00 87.75 96 HIS A O 1
ATOM 762 N N . TRP A 1 97 ? -11.456 5.063 11.468 1.00 89.44 97 TRP A N 1
ATOM 763 C CA . TRP A 1 97 ? -11.752 3.913 12.315 1.00 89.44 97 TRP A CA 1
ATOM 764 C C . TRP A 1 97 ? -11.215 4.043 13.750 1.00 89.44 97 TRP A C 1
ATOM 766 O O . TRP A 1 97 ? -11.471 3.161 14.558 1.00 89.44 97 TRP A O 1
ATOM 776 N N . ASP A 1 98 ? -10.526 5.141 14.106 1.00 80.00 98 ASP A N 1
ATOM 777 C CA . ASP A 1 98 ? -10.039 5.375 15.482 1.00 80.00 98 ASP A CA 1
ATOM 778 C C . ASP A 1 98 ? -11.192 5.457 16.510 1.00 80.00 98 ASP A C 1
ATOM 780 O O . ASP A 1 98 ? -10.982 5.184 17.688 1.00 80.00 98 ASP A O 1
ATOM 784 N N . ASN A 1 99 ? -12.401 5.838 16.076 1.00 64.75 99 ASN A N 1
ATOM 785 C CA . ASN A 1 99 ? -13.550 6.089 16.953 1.00 64.75 99 ASN A CA 1
ATOM 786 C C . ASN A 1 99 ? -14.547 4.920 17.041 1.00 64.75 99 ASN A C 1
ATOM 788 O O . ASN A 1 99 ? -15.526 5.042 17.771 1.00 64.75 99 ASN A O 1
ATOM 792 N N . SER A 1 100 ? -14.356 3.813 16.309 1.00 55.19 100 SER A N 1
ATOM 793 C CA . SER A 1 100 ? -15.303 2.683 16.387 1.00 55.19 100 SER A CA 1
ATOM 794 C C . SER A 1 100 ? -15.038 1.738 17.563 1.00 55.19 100 SER A C 1
ATOM 796 O O . SER A 1 100 ? -15.812 0.811 17.760 1.00 55.19 100 SER A O 1
ATOM 798 N N . ASP A 1 101 ? -13.966 1.968 18.328 1.00 49.22 101 ASP A N 1
ATOM 799 C CA . ASP A 1 101 ? -13.590 1.177 19.510 1.00 49.22 101 ASP A CA 1
ATOM 800 C C . ASP A 1 101 ? -14.009 1.839 20.841 1.00 49.22 101 ASP A C 1
ATOM 802 O O . ASP A 1 101 ? -13.695 1.315 21.907 1.00 49.22 101 ASP A O 1
ATOM 806 N N . SER A 1 102 ? -14.718 2.982 20.820 1.00 45.06 102 SER A N 1
ATOM 807 C CA . SER A 1 102 ? -15.272 3.600 22.038 1.00 45.06 102 SER A CA 1
ATOM 808 C C . SER A 1 102 ? -16.789 3.800 21.958 1.00 45.06 102 SER A C 1
ATOM 810 O O . SER A 1 102 ? -17.292 4.904 21.744 1.00 45.06 102 SER A O 1
ATOM 812 N N . SER A 1 103 ? -17.530 2.725 22.177 1.00 39.94 103 SER A N 1
ATOM 813 C CA . SER A 1 103 ? -18.846 2.817 22.805 1.00 39.94 103 SER A CA 1
ATOM 814 C C . SER A 1 103 ? -18.929 1.707 23.837 1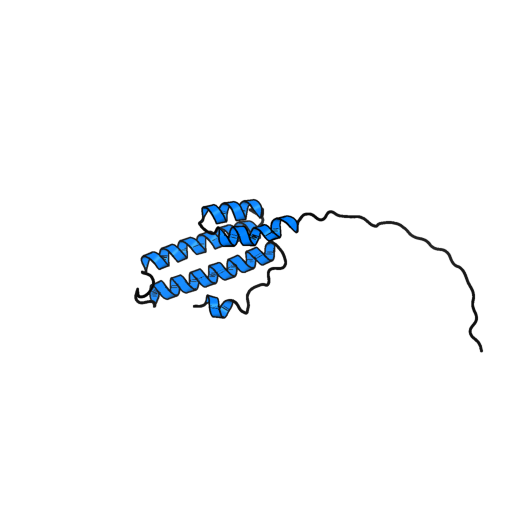.00 39.94 103 SER A C 1
ATOM 816 O O . SER A 1 103 ? -18.989 0.528 23.488 1.00 39.94 103 SER A O 1
ATOM 818 N N . ASP A 1 104 ? -18.821 2.149 25.084 1.00 40.62 104 ASP A N 1
ATOM 819 C CA . ASP A 1 104 ? -18.927 1.390 26.313 1.00 40.62 104 ASP A CA 1
ATOM 820 C C . ASP A 1 104 ? -20.203 0.543 26.381 1.00 40.62 104 ASP A C 1
ATOM 822 O O . ASP A 1 104 ? -21.251 0.874 25.824 1.00 40.62 104 ASP A O 1
ATOM 826 N N . GLU A 1 105 ? -20.073 -0.547 27.128 1.00 45.94 105 GLU A N 1
ATOM 827 C CA . GLU A 1 105 ? -21.157 -1.280 27.760 1.00 45.94 105 GLU A CA 1
ATOM 828 C C . GLU A 1 105 ? -22.094 -0.313 28.508 1.00 45.94 105 GLU A C 1
ATOM 830 O O . GLU A 1 105 ? -21.707 0.277 29.516 1.00 45.94 105 GLU A O 1
ATOM 835 N N . GLU A 1 106 ? -23.354 -0.213 28.083 1.00 43.75 106 GLU A N 1
ATOM 836 C CA . GLU A 1 106 ? -24.443 0.125 28.998 1.00 43.75 106 GLU A CA 1
ATOM 837 C C . GLU A 1 106 ? -25.318 -1.114 29.196 1.00 43.75 106 GLU A C 1
ATOM 839 O O . GLU A 1 106 ? -25.989 -1.613 28.293 1.00 43.75 106 GLU A O 1
ATOM 844 N N . ASN A 1 107 ? -25.216 -1.637 30.419 1.00 41.91 107 ASN A N 1
ATOM 845 C CA . ASN A 1 107 ? -26.121 -2.594 31.029 1.00 41.91 107 ASN A CA 1
ATOM 846 C C . ASN A 1 107 ? -27.559 -2.058 31.006 1.00 41.91 107 ASN A C 1
ATOM 848 O O . ASN A 1 107 ? -27.826 -1.031 31.622 1.00 41.91 107 ASN A O 1
ATOM 852 N N . GLU A 1 108 ? -28.495 -2.840 30.477 1.00 43.12 108 GLU A N 1
ATOM 853 C CA . GLU A 1 108 ? -29.864 -2.873 30.998 1.00 43.12 108 GLU A CA 1
ATOM 854 C C . GLU A 1 108 ? -30.161 -4.301 31.458 1.00 43.12 108 GLU A C 1
ATOM 856 O O . GLU A 1 108 ? -30.643 -5.157 30.719 1.00 43.12 108 GLU A O 1
ATOM 861 N N . ALA A 1 109 ? -29.787 -4.559 32.711 1.00 45.12 109 ALA A N 1
ATOM 862 C CA . ALA A 1 109 ? -30.287 -5.663 33.507 1.00 45.12 109 ALA A CA 1
ATOM 863 C C . ALA A 1 109 ? -31.173 -5.075 34.611 1.00 45.12 109 ALA A C 1
ATOM 865 O O . ALA A 1 109 ? -30.675 -4.782 35.689 1.00 45.12 109 ALA A O 1
ATOM 866 N N . GLU A 1 110 ? -32.464 -4.910 34.336 1.00 45.72 110 GLU A N 1
ATOM 867 C CA . GLU A 1 110 ? -33.558 -4.791 35.311 1.00 45.72 110 GLU A CA 1
ATOM 868 C C . GLU A 1 110 ? -34.850 -5.185 34.575 1.00 45.72 110 GLU A C 1
ATOM 870 O O . GLU A 1 110 ? -35.034 -4.809 33.425 1.00 45.72 110 GLU A O 1
ATOM 875 N N . ASN A 1 111 ? -35.830 -5.893 35.115 1.00 42.97 111 ASN A N 1
ATOM 876 C CA . ASN A 1 111 ? -35.961 -6.788 36.253 1.00 42.97 111 ASN A CA 1
ATOM 877 C C . ASN A 1 111 ? -37.322 -7.480 36.029 1.00 42.97 111 ASN A C 1
ATOM 879 O O . ASN A 1 111 ? -38.204 -6.928 35.366 1.00 42.97 111 ASN A O 1
ATOM 883 N N . GLU A 1 112 ? -37.479 -8.684 36.555 1.00 44.69 112 GLU A N 1
ATOM 884 C CA . GLU A 1 112 ? -38.706 -9.474 36.502 1.00 44.69 112 GLU A CA 1
ATOM 885 C C . GLU A 1 112 ? -39.891 -8.718 37.126 1.00 44.69 112 GLU A C 1
ATOM 887 O O . GLU A 1 112 ? -39.769 -8.086 38.176 1.00 44.69 112 GLU A O 1
ATOM 892 N N . GLY A 1 113 ? -41.049 -8.817 36.476 1.00 39.03 113 GLY A N 1
ATOM 893 C CA . GLY A 1 113 ? -42.336 -8.367 36.988 1.00 39.03 113 GLY A CA 1
ATOM 894 C C . GLY A 1 113 ? -43.418 -9.342 36.543 1.00 39.03 113 GLY A C 1
ATOM 895 O O . GLY A 1 113 ? -44.086 -9.112 35.539 1.00 39.03 113 GLY A O 1
ATOM 896 N N . GLU A 1 114 ? -43.543 -10.455 37.267 1.00 47.31 114 GLU A N 1
ATOM 897 C CA . GLU A 1 114 ? -44.814 -11.169 37.393 1.00 47.31 114 GLU A CA 1
ATOM 898 C C . GLU A 1 114 ? -45.821 -10.228 38.073 1.00 47.31 114 GLU A C 1
ATOM 900 O O . GLU A 1 114 ? -45.516 -9.689 39.132 1.00 47.31 114 GLU A O 1
ATOM 905 N N . GLU A 1 115 ? -46.993 -10.007 37.481 1.00 45.41 115 GLU A N 1
ATOM 906 C CA . GLU A 1 115 ? -48.282 -10.376 38.087 1.00 45.41 115 GLU A CA 1
ATOM 907 C C . GLU A 1 115 ? -49.451 -10.030 37.155 1.00 45.41 115 GLU A C 1
ATOM 909 O O . GLU A 1 115 ? -49.415 -9.103 36.347 1.00 45.41 115 GLU A O 1
ATOM 914 N N . GLU A 1 116 ? -50.452 -10.893 37.262 1.00 45.16 116 GLU A N 1
ATOM 915 C CA . GLU A 1 116 ? -51.682 -11.024 36.497 1.00 45.16 116 GLU A CA 1
ATOM 916 C C . GLU A 1 116 ? -52.588 -9.790 36.611 1.00 45.16 116 GLU A C 1
ATOM 918 O O . GLU A 1 116 ? -52.656 -9.172 37.668 1.00 45.16 116 GLU A O 1
ATOM 923 N N . ASP A 1 117 ? -53.380 -9.504 35.573 1.00 42.50 117 ASP A N 1
ATOM 924 C CA . ASP A 1 117 ? -54.809 -9.296 35.806 1.00 42.50 117 ASP A CA 1
ATOM 925 C C . ASP A 1 117 ? -55.657 -9.456 34.538 1.00 42.50 117 ASP A C 1
ATOM 927 O O . ASP A 1 117 ? -55.201 -9.378 33.397 1.00 42.50 117 ASP A O 1
ATOM 931 N N . ASN A 1 118 ? -56.903 -9.789 34.827 1.00 44.62 118 ASN A N 1
ATOM 932 C CA . ASN A 1 118 ? -57.875 -10.550 34.066 1.00 44.62 118 ASN A CA 1
ATOM 933 C C . ASN A 1 118 ? -58.842 -9.650 33.258 1.00 44.62 118 ASN A C 1
ATOM 935 O O . ASN A 1 118 ? -58.876 -8.440 33.447 1.00 44.62 118 ASN A O 1
ATOM 939 N N . GLU A 1 119 ? -59.704 -10.300 32.464 1.00 45.12 119 GLU A N 1
ATOM 940 C CA . GLU A 1 119 ? -60.943 -9.787 31.835 1.00 45.12 119 GLU A CA 1
ATOM 941 C C . GLU A 1 119 ? -60.826 -8.990 30.515 1.00 45.12 119 GLU A C 1
ATOM 943 O O . GLU A 1 119 ? -60.460 -7.825 30.486 1.00 45.12 119 GLU A O 1
ATOM 948 N N . GLU A 1 120 ? -61.274 -9.589 29.402 1.00 46.84 120 GLU A N 1
ATOM 949 C CA . GLU A 1 120 ? -62.624 -9.322 28.871 1.00 46.84 120 GLU A CA 1
ATOM 950 C C . GLU A 1 120 ? -62.990 -10.259 27.695 1.00 46.84 120 GLU A C 1
ATOM 952 O O . GLU A 1 120 ? -62.300 -10.358 26.687 1.00 46.84 120 GLU A O 1
ATOM 957 N N . GLN A 1 121 ? -64.091 -10.984 27.911 1.00 44.84 121 GLN A N 1
ATOM 958 C CA . GLN A 1 121 ? -65.156 -11.400 26.986 1.00 44.84 121 GLN A CA 1
ATOM 959 C C . GLN A 1 121 ? -64.879 -11.399 25.467 1.00 44.84 121 GLN A C 1
ATOM 961 O O . GLN A 1 121 ? -64.833 -10.349 24.837 1.00 44.84 121 GLN A O 1
ATOM 966 N N . GLU A 1 122 ? -64.954 -12.585 24.849 1.00 49.03 122 GLU A N 1
ATOM 967 C CA . GLU A 1 122 ? -65.532 -12.720 23.507 1.00 49.03 122 GLU A CA 1
ATOM 968 C C . GLU A 1 122 ? -66.483 -13.925 23.444 1.00 49.03 122 GLU A C 1
ATOM 970 O O . GLU A 1 122 ? -66.270 -14.973 24.054 1.00 49.03 122 GLU A O 1
ATOM 975 N N . GLU A 1 123 ? -67.593 -13.684 22.762 1.00 43.75 123 GLU A N 1
ATOM 976 C CA . GLU A 1 123 ? -68.845 -14.428 22.730 1.00 43.75 123 GLU A CA 1
ATOM 977 C C . GLU A 1 123 ? -68.731 -15.826 22.095 1.00 43.75 123 GLU A C 1
ATOM 979 O O . GLU A 1 123 ? -68.230 -15.960 20.978 1.00 43.75 123 GLU A O 1
ATOM 984 N N . CYS A 1 124 ? -69.289 -16.844 22.768 1.00 33.84 124 CYS A N 1
ATOM 985 C CA . CYS A 1 124 ? -70.253 -17.834 22.240 1.00 33.84 124 CYS A CA 1
ATOM 986 C C . CYS A 1 124 ? -70.650 -18.854 23.320 1.00 33.84 124 CYS A C 1
ATOM 988 O O . CYS A 1 124 ? -69.754 -19.551 23.847 1.00 33.84 124 CYS A O 1
#

Organism: Photinus pyralis (NCBI:txid7054)

Radius of gyration: 25.3 Å; chains: 1; bounding box: 85×27×60 Å

pLDDT: mean 82.93, std 20.26, range [33.84, 98.38]

Secondary structure (DSSP, 8-state):
-HHHHHGGGSPP-SSHHHHHHHHHHHHHHHHHHHHHHHHHSTTSSS-HHHHHHHHHHHHHHHHHHHHHHTTSS-HHHHHHHHHHTT-HHHHHHGGGGTTTT-----------------------